Protein AF-A0A844EHG3-F1 (afdb_monomer_lite)

Secondary structure (DSSP, 8-state):
----PPPPP-------TTSSHHHHHHHHHHHTTTS------GGGGBPP-TTS-HHHHHH--TTSGGGB-HHHHHHHHHHHHTT---------

Radius of gyration: 16.3 Å; chains: 1; bounding box: 38×32×45 Å

Organism: NCBI:txid152331

InterPro domains:
  IPR001977 Dephospho-CoA kinase [PS51219] (10-92)
  IPR006083 Phosphoribulokinase/uridine kinase [PF00485] (10-92)
  IPR027417 P-loop containing nucleoside triphosphate hydrolase [G3DSA:3.40.50.300] (3-92)
  IPR027417 P-loop containing nucleoside triphosphate hydrolase [SSF52540] (2-92)

Foldseek 3Di:
DPPPDDFDDDDDQDDDPPPCSVVVVVVVCVVCVVDPDDDADQVLFFDDCVVPDPVVVVVDDCPDPVRGPVVVVVVCVVCVRVVHDDDRGGDD

Sequence (92 aa):
MSIQKKRPVVIGITGGSGSGKTTVARKIFDQLSNFSITIIQQDSYYNDQTNMSMADRKSVNYDHPMAFDFNLLIDQIKHLLNYEAIEKPVYD

pLDDT: mean 89.38, std 9.24, range [43.47, 98.0]

Structure (mmCIF, N/CA/C/O backbone):
data_AF-A0A844EHG3-F1
#
_entry.id   AF-A0A844EHG3-F1
#
loop_
_atom_site.group_PDB
_atom_site.id
_atom_site.type_symbol
_atom_site.label_atom_id
_atom_site.label_alt_id
_atom_site.label_comp_id
_atom_site.label_asym_id
_atom_site.label_entity_id
_atom_site.label_seq_id
_atom_site.pdbx_PDB_ins_code
_atom_site.Cartn_x
_atom_site.Cartn_y
_atom_site.Cartn_z
_atom_site.occupancy
_atom_site.B_iso_or_equiv
_atom_site.auth_seq_id
_atom_site.auth_comp_id
_atom_site.auth_asym_id
_atom_site.auth_atom_id
_atom_site.pdbx_PDB_model_num
ATOM 1 N N . MET A 1 1 ? -21.159 -16.448 22.887 1.00 43.47 1 MET A N 1
ATOM 2 C CA . MET A 1 1 ? -21.431 -15.135 22.262 1.00 43.47 1 MET A CA 1
ATOM 3 C C . MET A 1 1 ? -20.250 -14.828 21.353 1.00 43.47 1 MET A C 1
ATOM 5 O O . MET A 1 1 ? -19.165 -14.575 21.859 1.00 43.47 1 MET A O 1
ATOM 9 N N . SER A 1 2 ? -20.387 -14.993 20.037 1.00 57.84 2 SER A N 1
ATOM 10 C CA . SER A 1 2 ? -19.314 -14.643 19.100 1.00 57.84 2 SER A CA 1
ATOM 11 C C . SER A 1 2 ? -19.187 -13.124 19.063 1.00 57.84 2 SER A C 1
ATOM 13 O O . SER A 1 2 ? -20.157 -12.442 18.735 1.00 57.84 2 SER A O 1
ATOM 15 N N . ILE A 1 3 ? -18.021 -12.588 19.424 1.00 63.66 3 ILE A N 1
ATOM 16 C CA . ILE A 1 3 ? -17.733 -11.163 19.252 1.00 63.66 3 ILE A CA 1
ATOM 17 C C . ILE A 1 3 ? -17.816 -10.889 17.751 1.00 63.66 3 ILE A C 1
ATOM 19 O O . ILE A 1 3 ? -16.995 -11.381 16.977 1.00 63.66 3 ILE A O 1
ATOM 23 N N . GLN A 1 4 ? -18.840 -10.154 17.328 1.00 65.38 4 GLN A N 1
ATOM 24 C CA . GLN A 1 4 ? -18.980 -9.744 15.940 1.00 65.38 4 GLN A CA 1
ATOM 25 C C . GLN A 1 4 ? -17.854 -8.740 15.662 1.00 65.38 4 GLN A C 1
ATOM 27 O O . GLN A 1 4 ? -17.894 -7.604 16.140 1.00 65.38 4 GLN A O 1
ATOM 32 N N . LYS A 1 5 ? -16.792 -9.182 14.976 1.00 76.19 5 LYS A N 1
ATOM 33 C CA . LYS A 1 5 ? -15.681 -8.300 14.602 1.00 76.19 5 LYS A CA 1
ATOM 34 C C . LYS A 1 5 ? -16.242 -7.174 13.732 1.00 76.19 5 LYS A C 1
ATOM 36 O O . LYS A 1 5 ? -16.875 -7.434 12.710 1.00 76.19 5 LYS A O 1
ATOM 41 N N . LYS A 1 6 ? -16.035 -5.924 14.151 1.00 86.31 6 LYS A N 1
ATOM 42 C CA . LYS A 1 6 ? -16.395 -4.763 13.331 1.00 86.31 6 LYS A CA 1
ATOM 43 C C . LYS A 1 6 ? -15.545 -4.790 12.066 1.00 86.31 6 LYS A C 1
ATOM 45 O O . LYS A 1 6 ? -14.347 -5.023 12.145 1.00 86.31 6 LYS A O 1
ATOM 50 N N . ARG A 1 7 ? -16.161 -4.565 10.908 1.00 88.25 7 ARG A N 1
ATOM 51 C CA . ARG A 1 7 ? -15.436 -4.502 9.636 1.00 88.25 7 ARG A CA 1
ATOM 52 C C . ARG A 1 7 ? -14.444 -3.323 9.664 1.00 88.25 7 ARG A C 1
ATOM 54 O O . ARG A 1 7 ? -14.870 -2.228 10.043 1.00 88.25 7 ARG A O 1
ATOM 61 N N . PRO A 1 8 ? -13.169 -3.506 9.270 1.00 94.25 8 PRO A N 1
ATOM 62 C CA . PRO A 1 8 ? -12.218 -2.405 9.156 1.00 94.25 8 PRO A CA 1
ATOM 63 C C . PRO A 1 8 ? -12.683 -1.346 8.148 1.00 94.25 8 PRO A C 1
ATOM 65 O O . PRO A 1 8 ? -13.438 -1.636 7.216 1.00 94.25 8 PRO A O 1
ATOM 68 N N . VAL A 1 9 ? -12.217 -0.112 8.331 1.00 94.25 9 VAL A N 1
ATOM 69 C CA . VAL A 1 9 ? -12.513 1.018 7.442 1.00 94.25 9 VAL A CA 1
ATOM 70 C C . VAL A 1 9 ? -11.336 1.231 6.496 1.00 94.25 9 VAL A C 1
ATOM 72 O O . VAL A 1 9 ? -10.190 1.251 6.934 1.00 94.25 9 VAL A O 1
ATOM 75 N N . VAL A 1 10 ? -11.623 1.420 5.208 1.00 95.31 10 VAL A N 1
ATOM 76 C CA . VAL A 1 10 ? -10.618 1.765 4.193 1.00 95.31 10 VAL A CA 1
ATOM 77 C C . VAL A 1 10 ? -10.755 3.243 3.853 1.00 95.31 10 VAL A C 1
ATOM 79 O O . VAL A 1 10 ? -11.841 3.702 3.505 1.00 95.31 10 VAL A O 1
ATOM 82 N N . ILE A 1 11 ? -9.650 3.980 3.947 1.00 94.81 11 ILE A N 1
ATOM 83 C CA . ILE A 1 11 ? -9.575 5.402 3.604 1.00 94.81 11 ILE A CA 1
ATOM 84 C C . ILE A 1 11 ? -8.626 5.545 2.414 1.00 94.81 11 ILE A C 1
ATOM 86 O O . ILE A 1 11 ? -7.435 5.266 2.530 1.00 94.81 11 ILE A O 1
ATOM 90 N N . GLY A 1 12 ? -9.154 5.975 1.268 1.00 95.31 12 GLY A N 1
ATOM 91 C CA . GLY A 1 12 ? -8.351 6.286 0.085 1.00 95.31 12 GLY A CA 1
ATOM 92 C C . GLY A 1 12 ? -7.838 7.725 0.125 1.00 95.31 12 GLY A C 1
ATOM 93 O O . GLY A 1 12 ? -8.631 8.657 0.235 1.00 95.31 12 GLY A O 1
ATOM 94 N N . ILE A 1 13 ? -6.522 7.914 0.005 1.00 95.25 13 ILE A N 1
ATOM 95 C CA . ILE A 1 13 ? -5.884 9.236 -0.089 1.00 95.25 13 ILE A CA 1
ATOM 96 C C . ILE A 1 13 ? -5.304 9.377 -1.498 1.00 95.25 13 ILE A C 1
ATOM 98 O O . ILE A 1 13 ? -4.330 8.713 -1.843 1.00 95.25 13 ILE A O 1
ATOM 102 N N . THR A 1 14 ? -5.908 10.239 -2.314 1.00 93.19 14 THR A N 1
ATOM 103 C CA . THR A 1 14 ? -5.583 10.414 -3.740 1.00 93.19 14 THR A CA 1
ATOM 104 C C . THR A 1 14 ? -5.127 11.844 -4.056 1.00 93.19 14 THR A C 1
ATOM 106 O O . THR A 1 14 ? -5.293 12.754 -3.245 1.00 93.19 14 THR A O 1
ATOM 109 N N . GLY A 1 15 ? -4.494 12.037 -5.215 1.00 91.44 15 GLY A N 1
ATOM 110 C CA . GLY A 1 15 ? -3.930 13.308 -5.673 1.00 91.44 15 GLY A CA 1
ATOM 111 C C . GLY A 1 15 ? -2.655 13.130 -6.503 1.00 91.44 15 GLY A C 1
ATOM 112 O O . GLY A 1 15 ? -2.008 12.082 -6.456 1.00 91.44 15 GLY A O 1
ATOM 113 N N . GLY A 1 16 ? -2.268 14.168 -7.247 1.00 88.12 16 GLY A N 1
ATOM 114 C CA . GLY A 1 16 ? -1.051 14.161 -8.066 1.00 88.12 16 GLY A CA 1
ATOM 115 C C . GLY A 1 16 ? 0.244 14.036 -7.253 1.00 88.12 16 GLY A C 1
ATOM 116 O O . GLY A 1 16 ? 0.252 14.143 -6.020 1.00 88.12 16 GLY A O 1
ATOM 117 N N . SER A 1 17 ? 1.364 13.787 -7.930 1.00 86.19 17 SER A N 1
ATOM 118 C CA . SER A 1 17 ? 2.682 13.824 -7.284 1.00 86.19 17 SER A CA 1
ATOM 119 C C . SER A 1 17 ? 2.927 15.190 -6.623 1.00 86.19 17 SER A C 1
ATOM 121 O O . SER A 1 17 ? 2.453 16.218 -7.102 1.00 86.19 17 SER A O 1
ATOM 123 N N . GLY A 1 18 ? 3.588 15.201 -5.463 1.00 89.38 18 GLY A N 1
ATOM 124 C CA . GLY A 1 18 ? 3.855 16.431 -4.704 1.00 89.38 18 GLY A CA 1
ATOM 125 C C . GLY A 1 18 ? 2.650 17.072 -3.995 1.00 89.38 18 GLY A C 1
ATOM 126 O O . GLY A 1 18 ? 2.833 18.044 -3.271 1.00 89.38 18 GLY A O 1
ATOM 127 N N . SER A 1 19 ? 1.433 16.523 -4.101 1.00 93.19 19 SER A N 1
ATOM 128 C CA . SER A 1 19 ? 0.227 17.127 -3.498 1.00 93.19 19 SER A CA 1
ATOM 129 C C . SER A 1 19 ? 0.102 16.965 -1.971 1.00 93.19 19 SER A C 1
ATOM 131 O O . SER A 1 19 ? -0.916 17.334 -1.391 1.00 93.19 19 SER A O 1
ATOM 133 N N . GLY A 1 20 ? 1.096 16.366 -1.305 1.00 94.88 20 GLY A N 1
ATOM 134 C CA . GLY A 1 20 ? 1.109 16.185 0.152 1.00 94.88 20 GLY A CA 1
ATOM 135 C C . GLY A 1 20 ? 0.407 14.928 0.688 1.00 94.88 20 GLY A C 1
ATOM 136 O O . GLY A 1 20 ? 0.268 14.803 1.905 1.00 94.88 20 GLY A O 1
ATOM 137 N N . LYS A 1 21 ? 0.010 13.971 -0.169 1.00 96.06 21 LYS A N 1
ATOM 138 C CA . LYS A 1 21 ? -0.669 12.713 0.231 1.00 96.06 21 LYS A CA 1
ATOM 139 C C . LYS A 1 21 ? 0.032 11.985 1.379 1.00 96.06 21 LYS A C 1
ATOM 141 O O . LYS A 1 21 ? -0.598 11.664 2.380 1.00 96.06 21 LYS A O 1
ATOM 146 N N . THR A 1 22 ? 1.343 11.772 1.252 1.00 93.38 22 THR A N 1
ATOM 147 C CA . THR A 1 22 ? 2.157 11.072 2.257 1.00 93.38 22 THR A CA 1
ATOM 148 C C . THR A 1 22 ? 2.147 11.802 3.596 1.00 93.38 22 THR A C 1
ATOM 150 O O . THR A 1 22 ? 2.045 11.173 4.644 1.00 93.38 22 THR A O 1
ATOM 153 N N . THR A 1 23 ? 2.196 13.135 3.573 1.00 95.81 23 THR A N 1
ATOM 154 C CA . THR A 1 23 ? 2.131 13.960 4.783 1.00 95.81 23 THR A CA 1
ATOM 155 C C . THR A 1 23 ? 0.769 13.844 5.459 1.00 95.81 23 THR A C 1
ATOM 157 O O . THR A 1 23 ? 0.705 13.693 6.675 1.00 95.81 23 THR A O 1
ATOM 160 N N . VAL A 1 24 ? -0.321 13.877 4.687 1.00 95.56 24 VAL A N 1
ATOM 161 C CA . VAL A 1 24 ? -1.681 13.690 5.214 1.00 95.56 24 VAL A CA 1
ATOM 162 C C . VAL A 1 24 ? -1.850 12.285 5.797 1.00 95.56 24 VAL A C 1
ATOM 164 O O . VAL A 1 24 ? -2.303 12.159 6.931 1.00 95.56 24 VAL A O 1
ATOM 167 N N . ALA A 1 25 ? -1.423 11.245 5.075 1.00 95.00 25 ALA A N 1
ATOM 168 C CA . ALA A 1 25 ? -1.496 9.855 5.527 1.00 95.00 25 ALA A CA 1
ATOM 169 C C . ALA A 1 25 ? -0.752 9.638 6.853 1.00 95.00 25 ALA A C 1
ATOM 171 O O . ALA A 1 25 ? -1.311 9.059 7.781 1.00 95.00 25 ALA A O 1
ATOM 172 N N . ARG A 1 26 ? 0.476 10.165 6.969 1.00 95.06 26 ARG A N 1
ATOM 173 C CA . ARG A 1 26 ? 1.271 10.098 8.206 1.00 95.06 26 ARG A CA 1
ATOM 174 C C . ARG A 1 26 ? 0.596 10.828 9.361 1.00 95.06 26 ARG A C 1
ATOM 176 O O . ARG A 1 26 ? 0.432 10.244 10.419 1.00 95.06 26 ARG A O 1
ATOM 183 N N . LYS A 1 27 ? 0.108 12.054 9.140 1.00 96.19 27 LYS A N 1
ATOM 184 C CA . LYS A 1 27 ? -0.614 12.801 10.184 1.00 96.19 27 LYS A CA 1
ATOM 185 C C . LYS A 1 27 ? -1.851 12.051 10.685 1.00 96.19 27 LYS A C 1
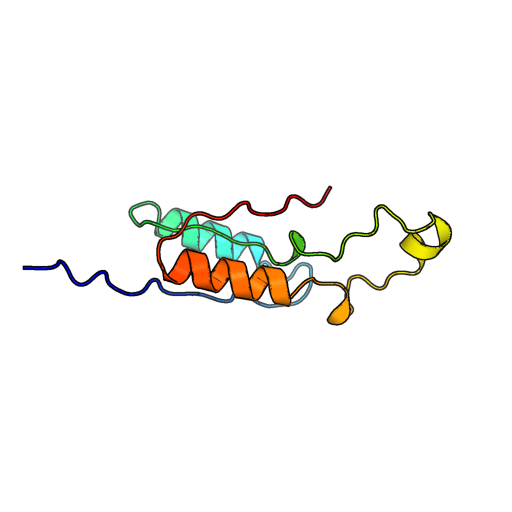ATOM 187 O O . LYS A 1 27 ? -2.095 12.043 11.884 1.00 96.19 27 LYS A O 1
ATOM 192 N N . ILE A 1 28 ? -2.621 11.424 9.792 1.00 94.50 28 ILE A N 1
ATOM 193 C CA . ILE A 1 28 ? -3.775 10.596 10.179 1.00 94.50 28 ILE A CA 1
ATOM 194 C C . ILE A 1 28 ? -3.316 9.392 11.009 1.00 94.50 28 ILE A C 1
ATOM 196 O O . ILE A 1 28 ? -3.899 9.123 12.055 1.00 94.50 28 ILE A O 1
ATOM 200 N N . PHE A 1 29 ? -2.267 8.694 10.568 1.00 94.50 29 PHE A N 1
ATOM 201 C CA . PHE A 1 29 ? -1.702 7.549 11.282 1.00 94.50 29 PHE A CA 1
ATOM 202 C C . PHE A 1 29 ? -1.226 7.919 12.690 1.00 94.50 29 PHE A C 1
ATOM 204 O O . PHE A 1 29 ? -1.604 7.254 13.649 1.00 94.50 29 PHE A O 1
ATOM 211 N N . ASP A 1 30 ? -0.494 9.024 12.831 1.00 94.94 30 ASP A N 1
ATOM 212 C CA . ASP A 1 30 ? 0.016 9.493 14.122 1.00 94.94 30 ASP A CA 1
ATOM 213 C C . ASP A 1 30 ? -1.131 9.834 15.092 1.00 94.94 30 ASP A C 1
ATOM 215 O O . ASP A 1 30 ? -1.107 9.438 16.261 1.00 94.94 30 ASP A O 1
ATOM 219 N N . GLN A 1 31 ? -2.173 10.519 14.600 1.00 95.75 31 GLN A N 1
ATOM 220 C CA . GLN A 1 31 ? -3.365 10.880 15.385 1.00 95.75 31 GLN A CA 1
ATOM 221 C C . GLN A 1 31 ? -4.202 9.660 15.796 1.00 95.75 31 GLN A C 1
ATOM 223 O O . GLN A 1 31 ? -4.896 9.697 16.811 1.00 95.75 31 GLN A O 1
ATOM 228 N N . LEU A 1 32 ? -4.141 8.579 15.017 1.00 93.81 32 LEU A N 1
ATOM 229 C CA . LEU A 1 32 ? -4.880 7.338 15.249 1.00 93.81 32 LEU A CA 1
ATOM 230 C C . LEU A 1 32 ? -3.991 6.209 15.787 1.00 93.81 32 LEU A C 1
ATOM 232 O O . LEU A 1 32 ? -4.402 5.053 15.761 1.00 93.81 32 LEU A O 1
ATOM 236 N N . SER A 1 33 ? -2.812 6.526 16.323 1.00 89.31 33 SER A N 1
ATOM 237 C CA . SER A 1 33 ? -1.829 5.550 16.822 1.00 89.31 33 SER A CA 1
ATOM 238 C C . SER A 1 33 ? -2.353 4.607 17.916 1.00 89.31 33 SER A C 1
ATOM 240 O O . SER A 1 33 ? -1.839 3.503 18.072 1.00 89.31 33 SER A O 1
ATOM 242 N N . ASN A 1 34 ? -3.411 4.993 18.636 1.00 93.75 34 ASN A N 1
ATOM 243 C CA . ASN A 1 34 ? -4.084 4.143 19.629 1.00 93.75 34 ASN A CA 1
ATOM 244 C C . ASN A 1 34 ? -5.071 3.126 19.017 1.00 93.75 34 ASN A C 1
ATOM 246 O O . ASN A 1 34 ? -5.679 2.338 19.742 1.00 93.75 34 ASN A O 1
ATOM 250 N N . PHE A 1 35 ? -5.269 3.152 17.699 1.00 90.56 35 PHE A N 1
ATOM 251 C CA . PHE A 1 35 ? -6.105 2.212 16.961 1.00 90.56 35 PHE A CA 1
ATOM 252 C C . PHE A 1 35 ? -5.241 1.225 16.174 1.00 90.56 35 PHE A C 1
ATOM 254 O O . PHE A 1 35 ? -4.088 1.486 15.847 1.00 90.56 35 PHE A O 1
ATOM 261 N N . SER A 1 36 ? -5.827 0.083 15.812 1.00 90.69 36 SER A N 1
ATOM 262 C CA . SER A 1 36 ? -5.221 -0.811 14.825 1.00 90.69 36 SER A CA 1
ATOM 263 C C . SER A 1 36 ? -5.353 -0.172 13.440 1.00 90.69 36 SER A C 1
ATOM 265 O O . SER A 1 36 ? -6.414 -0.231 12.818 1.00 90.69 36 SER A O 1
ATOM 267 N N . ILE A 1 37 ? -4.288 0.496 12.999 1.00 93.69 37 ILE A N 1
ATOM 268 C CA . ILE A 1 37 ? -4.201 1.198 11.719 1.00 93.69 37 ILE A CA 1
ATOM 269 C C . ILE A 1 37 ? -2.928 0.780 10.981 1.00 93.69 37 ILE A C 1
ATOM 271 O O . ILE A 1 37 ? -1.897 0.504 11.587 1.00 93.69 37 ILE A O 1
ATOM 275 N N . THR A 1 38 ? -3.002 0.733 9.655 1.00 93.00 38 THR A N 1
ATOM 276 C CA . THR A 1 38 ? -1.852 0.512 8.776 1.00 93.00 38 THR A CA 1
ATOM 277 C C . THR A 1 38 ? -1.977 1.398 7.539 1.00 93.00 38 THR A C 1
ATOM 279 O O . THR A 1 38 ? -3.083 1.808 7.178 1.00 93.00 38 THR A O 1
ATOM 282 N N . ILE A 1 39 ? -0.850 1.709 6.899 1.00 93.56 39 ILE A N 1
ATOM 283 C CA . ILE A 1 39 ? -0.804 2.449 5.634 1.00 93.56 39 ILE A CA 1
ATOM 284 C C . ILE A 1 39 ? -0.364 1.485 4.536 1.00 93.56 39 ILE A C 1
ATOM 286 O O . ILE A 1 39 ? 0.695 0.866 4.628 1.00 93.56 39 ILE A O 1
ATOM 290 N N . ILE A 1 40 ? -1.147 1.419 3.461 1.00 94.62 40 ILE A N 1
ATOM 291 C CA . ILE A 1 40 ? -0.775 0.743 2.219 1.00 94.62 40 ILE A CA 1
ATOM 292 C C . ILE A 1 40 ? -0.527 1.813 1.155 1.00 94.62 40 ILE A C 1
ATOM 294 O O . ILE A 1 40 ? -1.382 2.662 0.911 1.00 94.62 40 ILE A O 1
ATOM 298 N N . GLN A 1 41 ? 0.653 1.784 0.537 1.00 93.44 41 GLN A N 1
ATOM 299 C CA . GLN A 1 41 ? 1.011 2.672 -0.569 1.00 93.44 41 GLN A CA 1
ATOM 300 C C . GLN A 1 41 ? 0.796 1.933 -1.891 1.00 93.44 41 GLN A C 1
ATOM 302 O O . GLN A 1 41 ? 1.360 0.857 -2.079 1.00 93.44 41 GLN A O 1
ATOM 307 N N . GLN A 1 42 ? 0.010 2.514 -2.802 1.00 92.94 42 GLN A N 1
ATOM 308 C CA . GLN A 1 42 ? -0.214 1.952 -4.140 1.00 92.94 42 GLN A CA 1
ATOM 309 C C . GLN A 1 42 ? 1.101 1.794 -4.918 1.00 92.94 42 GLN A C 1
ATOM 311 O O . GLN A 1 42 ? 1.264 0.812 -5.629 1.00 92.94 42 GLN A O 1
ATOM 316 N N . ASP A 1 43 ? 2.064 2.693 -4.705 1.00 90.31 43 ASP A N 1
ATOM 317 C CA . ASP A 1 43 ? 3.396 2.661 -5.322 1.00 90.31 43 ASP A CA 1
ATOM 318 C C . ASP A 1 43 ? 4.180 1.372 -5.007 1.00 90.31 43 ASP A C 1
ATOM 320 O O . ASP A 1 43 ? 5.1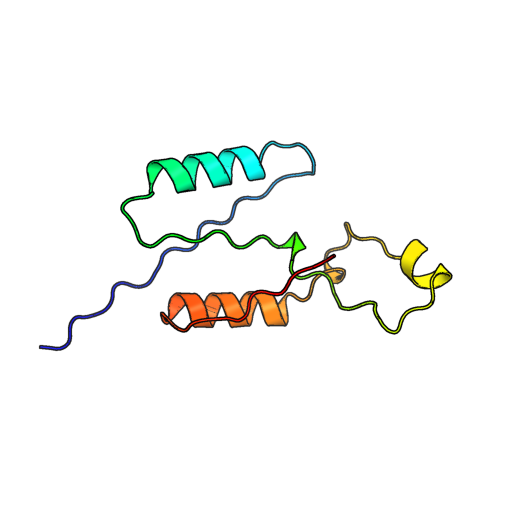30 1.042 -5.700 1.00 90.31 43 ASP A O 1
ATOM 324 N N . SER A 1 44 ? 3.795 0.611 -3.975 1.00 92.56 44 SER A N 1
ATOM 325 C CA . SER A 1 44 ? 4.381 -0.712 -3.718 1.00 92.56 44 SER A CA 1
ATOM 326 C C . SER A 1 44 ? 3.894 -1.798 -4.684 1.00 92.56 44 SER A C 1
ATOM 328 O O . SER A 1 44 ? 4.452 -2.883 -4.680 1.00 92.56 44 SER A O 1
ATOM 330 N N . TYR A 1 45 ? 2.860 -1.532 -5.482 1.00 94.25 45 TYR A N 1
ATOM 331 C CA . TYR A 1 45 ? 2.199 -2.499 -6.361 1.00 94.25 45 TYR A CA 1
ATOM 332 C C . TYR A 1 45 ? 2.435 -2.168 -7.836 1.00 94.25 45 TYR A C 1
ATOM 334 O O . TYR A 1 45 ? 1.542 -2.363 -8.655 1.00 94.25 45 TYR A O 1
ATOM 342 N N . TYR A 1 46 ? 3.598 -1.627 -8.201 1.00 91.94 46 TYR A N 1
ATOM 343 C CA . TYR A 1 46 ? 3.986 -1.600 -9.611 1.00 91.94 46 TYR A CA 1
ATOM 344 C C . TYR A 1 46 ? 4.119 -3.032 -10.140 1.00 91.94 46 TYR A C 1
ATOM 346 O O . TYR A 1 46 ? 4.566 -3.927 -9.423 1.00 91.94 46 TYR A O 1
ATOM 354 N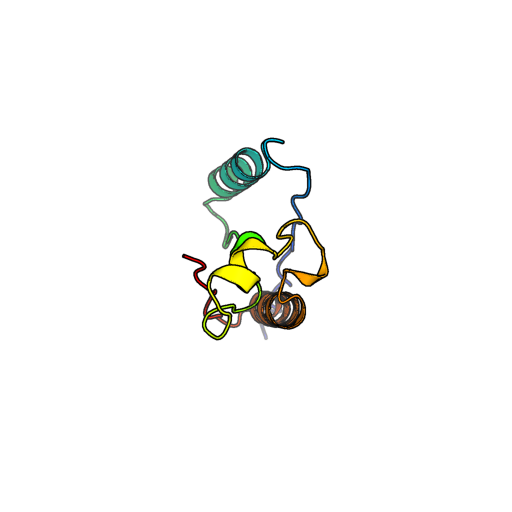 N . ASN A 1 47 ? 3.732 -3.242 -11.397 1.00 89.56 47 ASN A N 1
ATOM 355 C CA . ASN A 1 47 ? 3.919 -4.527 -12.062 1.00 89.56 47 ASN A CA 1
ATOM 356 C C . ASN A 1 47 ? 5.402 -4.912 -12.077 1.00 89.56 47 ASN A C 1
ATOM 358 O O . ASN A 1 47 ? 6.264 -4.060 -12.299 1.00 89.56 47 ASN A O 1
ATOM 362 N N . ASP A 1 48 ? 5.682 -6.200 -11.878 1.00 84.25 48 ASP A N 1
ATOM 363 C CA . ASP A 1 48 ? 7.044 -6.721 -11.898 1.00 84.25 48 ASP A CA 1
ATOM 364 C C . ASP A 1 48 ? 7.680 -6.547 -13.290 1.00 84.25 48 ASP A C 1
ATOM 366 O O . ASP A 1 48 ? 7.134 -6.968 -14.312 1.00 84.25 48 ASP A O 1
ATOM 370 N N . GLN A 1 49 ? 8.858 -5.924 -13.319 1.00 81.50 49 GLN A N 1
ATOM 371 C CA . GLN A 1 49 ? 9.647 -5.674 -14.528 1.00 81.50 49 GLN A CA 1
ATOM 372 C C . GLN A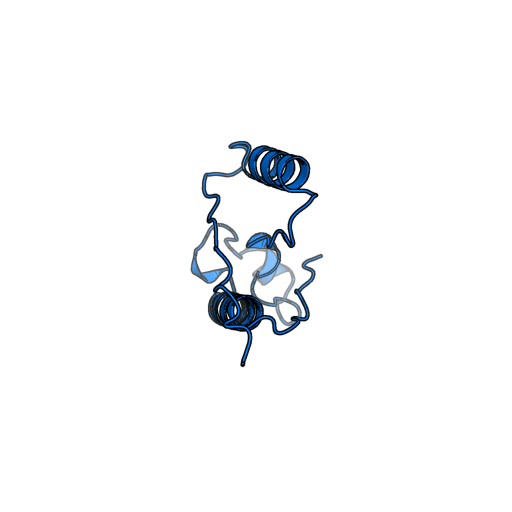 1 49 ? 10.991 -6.409 -14.515 1.00 81.50 49 GLN A C 1
ATOM 374 O O . GLN A 1 49 ? 11.858 -6.132 -15.353 1.00 81.50 49 GLN A O 1
ATOM 379 N N . THR A 1 50 ? 11.203 -7.339 -13.580 1.00 81.75 50 THR A N 1
ATOM 380 C CA . THR A 1 50 ? 12.442 -8.123 -13.448 1.00 81.75 50 THR A CA 1
ATOM 381 C C . THR A 1 50 ? 12.860 -8.762 -14.772 1.00 81.75 50 THR A C 1
ATOM 383 O O . THR A 1 50 ? 14.037 -8.704 -15.123 1.00 81.75 50 THR A O 1
ATOM 386 N N . ASN A 1 51 ? 11.896 -9.230 -15.567 1.00 83.50 51 ASN A N 1
ATOM 387 C CA . ASN A 1 51 ? 12.122 -9.870 -16.867 1.00 83.50 51 ASN A CA 1
ATOM 388 C C . ASN A 1 51 ? 12.229 -8.904 -18.067 1.00 83.50 51 ASN A C 1
ATOM 390 O O . ASN A 1 51 ? 12.448 -9.355 -19.191 1.00 83.50 51 ASN A O 1
ATOM 394 N N . MET A 1 52 ? 12.070 -7.591 -17.871 1.00 85.12 52 MET A N 1
ATOM 395 C CA . MET A 1 52 ? 12.177 -6.598 -18.949 1.00 85.12 52 MET A CA 1
ATOM 396 C C . MET A 1 52 ? 13.629 -6.187 -19.204 1.00 85.12 52 MET A C 1
ATOM 398 O O . MET A 1 52 ? 14.426 -6.054 -18.270 1.00 85.12 52 MET A O 1
ATOM 402 N N . SER A 1 53 ? 13.961 -5.908 -20.469 1.00 88.94 53 SER A N 1
ATOM 403 C CA . SER A 1 53 ? 15.248 -5.305 -20.811 1.00 88.94 53 SER A CA 1
ATOM 404 C C . SER A 1 53 ? 15.351 -3.884 -20.240 1.00 88.94 53 SER A C 1
ATOM 406 O O . SER A 1 53 ? 14.348 -3.202 -20.029 1.00 88.94 53 SER A O 1
ATOM 408 N N . MET A 1 54 ? 16.572 -3.386 -20.026 1.00 84.06 54 MET A N 1
ATOM 409 C CA . MET A 1 54 ? 16.769 -2.007 -19.552 1.00 84.06 54 MET A CA 1
ATOM 410 C C . MET A 1 54 ? 16.197 -0.949 -20.508 1.00 84.06 54 MET A C 1
ATOM 412 O O . MET A 1 54 ? 15.802 0.127 -20.059 1.00 84.06 54 MET A O 1
ATOM 416 N N . ALA A 1 55 ? 16.167 -1.232 -21.814 1.00 88.75 55 ALA A N 1
ATOM 417 C CA . ALA A 1 55 ? 15.571 -0.336 -22.800 1.00 88.75 55 ALA A CA 1
ATOM 418 C C . ALA A 1 55 ? 14.047 -0.271 -22.624 1.00 88.75 55 ALA A C 1
ATOM 420 O O . ALA A 1 55 ? 13.487 0.823 -22.558 1.00 88.75 55 ALA A O 1
ATOM 421 N N . ASP A 1 56 ? 13.406 -1.426 -22.439 1.00 85.62 56 ASP A N 1
ATOM 422 C CA . ASP A 1 56 ? 11.958 -1.506 -22.246 1.00 85.62 56 ASP A CA 1
ATOM 423 C C . ASP A 1 56 ? 11.543 -0.873 -20.915 1.00 85.62 56 ASP A C 1
ATOM 425 O O . ASP A 1 56 ? 10.600 -0.085 -20.893 1.00 85.62 56 ASP A O 1
ATOM 429 N N . ARG A 1 57 ? 12.297 -1.099 -19.826 1.00 84.56 57 ARG A N 1
ATOM 430 C CA . ARG A 1 57 ? 12.041 -0.465 -18.514 1.00 84.56 57 ARG A CA 1
ATOM 431 C C . ARG A 1 57 ? 12.027 1.062 -18.582 1.00 84.56 57 ARG A C 1
ATOM 433 O O . ARG A 1 57 ? 11.217 1.702 -17.919 1.00 84.56 57 ARG A O 1
ATOM 440 N N . LYS A 1 58 ? 12.908 1.660 -19.393 1.00 83.44 58 LYS A N 1
ATOM 441 C CA . LYS A 1 58 ? 12.954 3.120 -19.601 1.00 83.44 58 LYS A CA 1
ATOM 442 C C . LYS A 1 58 ? 11.770 3.652 -20.405 1.00 83.44 58 LYS A C 1
ATOM 444 O O . LYS A 1 58 ? 11.482 4.841 -20.323 1.00 83.44 58 LYS A O 1
ATOM 449 N N . SER A 1 59 ? 11.116 2.799 -21.189 1.00 84.94 59 SER A N 1
ATOM 450 C CA . SER A 1 59 ? 9.938 3.166 -21.981 1.00 84.94 59 SER A CA 1
ATOM 451 C C . SER A 1 59 ? 8.621 3.059 -21.203 1.00 84.94 59 SER A C 1
ATOM 453 O O . SER A 1 59 ? 7.586 3.509 -21.694 1.00 84.94 59 SER A O 1
ATOM 455 N N . VAL A 1 60 ? 8.644 2.487 -19.992 1.00 83.75 60 VAL A N 1
ATOM 456 C CA . VAL A 1 60 ? 7.447 2.323 -19.162 1.00 83.75 60 VAL A CA 1
ATOM 457 C C . VAL A 1 60 ? 6.947 3.677 -18.667 1.00 83.75 60 VAL A C 1
ATOM 459 O O . VAL A 1 60 ? 7.674 4.451 -18.047 1.00 83.75 60 VAL A O 1
ATOM 462 N N . ASN A 1 61 ? 5.661 3.934 -18.901 1.00 86.06 61 ASN A N 1
ATOM 463 C CA . ASN A 1 61 ? 4.953 5.053 -18.301 1.00 86.06 61 ASN A CA 1
ATOM 464 C C . ASN A 1 61 ? 4.383 4.640 -16.935 1.00 86.06 61 ASN A C 1
ATOM 466 O O . ASN A 1 61 ? 3.324 4.018 -16.866 1.00 86.06 61 ASN A O 1
ATOM 470 N N . TYR A 1 62 ? 5.074 5.009 -15.858 1.00 84.00 62 TYR A N 1
ATOM 471 C CA . TYR A 1 62 ? 4.677 4.694 -14.480 1.00 84.00 62 TYR A CA 1
ATOM 472 C C . TYR A 1 62 ? 3.436 5.461 -14.002 1.00 84.00 62 TYR A C 1
ATOM 474 O O . TYR A 1 62 ? 2.778 5.028 -13.062 1.00 84.00 62 TYR A O 1
ATOM 482 N N . ASP A 1 63 ? 3.065 6.550 -14.679 1.00 83.94 63 ASP A N 1
ATOM 483 C CA . ASP A 1 63 ? 1.828 7.283 -14.392 1.00 83.94 63 ASP A CA 1
ATOM 484 C C 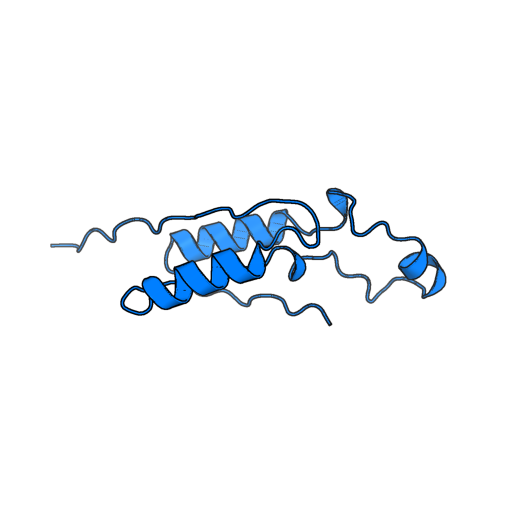. ASP A 1 63 ? 0.601 6.644 -15.067 1.00 83.94 63 ASP A C 1
ATOM 486 O O . ASP A 1 63 ? -0.539 7.060 -14.841 1.00 83.94 63 ASP A O 1
ATOM 490 N N . HIS A 1 64 ? 0.803 5.632 -15.919 1.00 87.44 64 HIS A N 1
ATOM 491 C CA . HIS A 1 64 ? -0.299 4.952 -16.581 1.00 87.44 64 HIS A CA 1
ATOM 492 C C . HIS A 1 64 ? -1.059 4.058 -15.586 1.00 87.44 64 HIS A C 1
ATOM 494 O O . HIS A 1 64 ? -0.428 3.299 -14.853 1.00 87.44 64 HIS A O 1
ATOM 500 N N . PRO A 1 65 ? -2.408 4.032 -15.593 1.00 84.50 65 PRO A N 1
ATOM 501 C CA . PRO A 1 65 ? -3.173 3.167 -14.692 1.00 84.50 65 PRO A CA 1
ATOM 502 C C . PRO A 1 65 ? -2.757 1.690 -14.766 1.00 84.50 65 PRO A C 1
ATOM 504 O O . PRO A 1 65 ? -2.684 1.013 -13.754 1.00 84.50 65 PRO A O 1
ATOM 507 N N . MET A 1 66 ? -2.405 1.185 -15.950 1.00 87.00 66 MET A N 1
ATOM 508 C CA . MET A 1 66 ? -1.949 -0.206 -16.114 1.00 87.00 66 MET A CA 1
ATOM 509 C C . MET A 1 66 ? -0.518 -0.480 -15.620 1.00 87.00 66 MET A C 1
ATOM 511 O O . MET A 1 66 ? -0.039 -1.596 -15.788 1.00 87.00 66 MET A O 1
ATOM 515 N N . ALA A 1 67 ? 0.185 0.498 -15.044 1.00 90.12 67 ALA A N 1
ATOM 516 C CA . ALA A 1 67 ? 1.499 0.273 -14.442 1.00 90.12 67 ALA A CA 1
ATOM 517 C C . ALA A 1 67 ? 1.416 -0.493 -13.108 1.00 90.12 67 ALA A C 1
ATOM 519 O O . ALA A 1 67 ? 2.440 -0.982 -12.633 1.00 90.12 67 ALA A O 1
ATOM 520 N N . PHE A 1 68 ? 0.220 -0.620 -12.525 1.00 92.50 68 PHE A N 1
ATOM 521 C CA . PHE A 1 68 ? -0.002 -1.233 -11.218 1.00 92.50 68 PHE A CA 1
ATOM 522 C C . PHE A 1 68 ? -0.667 -2.613 -11.312 1.00 92.50 68 PHE A C 1
ATOM 524 O O . PHE A 1 68 ? -1.552 -2.831 -12.145 1.00 92.50 68 PHE A O 1
ATOM 531 N N . ASP A 1 69 ? -0.320 -3.503 -10.383 1.00 94.38 69 ASP A N 1
ATOM 532 C CA . ASP A 1 69 ? -1.031 -4.755 -10.129 1.00 94.38 69 ASP A CA 1
ATOM 533 C C . ASP A 1 69 ? -2.240 -4.497 -9.216 1.00 94.38 69 ASP A C 1
ATOM 535 O O . ASP A 1 69 ? -2.230 -4.706 -7.996 1.00 94.38 69 ASP A O 1
ATOM 539 N N . PHE A 1 70 ? -3.320 -4.001 -9.821 1.00 94.75 70 PHE A N 1
ATOM 540 C CA . PHE A 1 70 ? -4.569 -3.768 -9.097 1.00 94.75 70 PHE A CA 1
ATOM 541 C C . PHE A 1 70 ? -5.216 -5.052 -8.584 1.00 94.75 70 PHE A C 1
ATOM 543 O O . PHE A 1 70 ? -5.946 -4.992 -7.595 1.00 94.75 70 PHE A O 1
ATOM 550 N N . ASN A 1 71 ? -4.974 -6.197 -9.226 1.00 95.62 71 ASN A N 1
ATOM 551 C CA . ASN A 1 71 ? -5.560 -7.459 -8.788 1.00 95.62 71 ASN A CA 1
ATOM 552 C C . ASN A 1 71 ? -4.985 -7.853 -7.428 1.00 95.62 71 ASN A C 1
ATOM 554 O O . ASN A 1 71 ? -5.756 -8.085 -6.495 1.00 95.62 71 ASN A O 1
ATOM 558 N N . LEU A 1 72 ? -3.655 -7.825 -7.292 1.00 96.19 72 LEU A N 1
ATOM 559 C CA . LEU A 1 72 ? -2.976 -8.083 -6.026 1.00 96.19 72 LEU A CA 1
ATOM 560 C C . LEU A 1 72 ? -3.367 -7.061 -4.953 1.00 96.19 72 LEU A C 1
ATOM 562 O O . LEU A 1 72 ? -3.684 -7.446 -3.829 1.00 96.19 72 LEU A O 1
ATOM 566 N N . LEU A 1 73 ? -3.406 -5.767 -5.292 1.00 96.62 73 LEU A N 1
ATOM 567 C CA . LEU A 1 73 ? -3.809 -4.722 -4.345 1.00 96.62 73 LEU A CA 1
ATOM 568 C C . LEU A 1 73 ? -5.231 -4.951 -3.810 1.00 96.62 73 LEU A C 1
ATOM 570 O O . LEU A 1 73 ? -5.466 -4.865 -2.604 1.00 96.62 73 LEU A O 1
ATOM 574 N N . ILE A 1 74 ? -6.190 -5.245 -4.694 1.00 96.81 74 ILE A N 1
ATOM 575 C CA . ILE A 1 74 ? -7.585 -5.497 -4.311 1.00 96.81 74 ILE A CA 1
ATOM 576 C C . ILE A 1 74 ? -7.689 -6.753 -3.444 1.00 96.81 74 ILE A C 1
ATOM 578 O O . ILE A 1 74 ? -8.432 -6.747 -2.459 1.00 96.81 74 ILE A O 1
ATOM 582 N N . ASP A 1 75 ? -6.972 -7.817 -3.799 1.00 98.00 75 ASP A N 1
ATOM 583 C CA . ASP A 1 75 ? -6.961 -9.071 -3.048 1.00 98.00 75 ASP A CA 1
ATOM 584 C C . ASP A 1 75 ? -6.406 -8.876 -1.630 1.00 98.00 75 ASP A C 1
ATOM 586 O O . ASP A 1 75 ? -7.073 -9.182 -0.640 1.00 98.00 75 ASP A O 1
ATOM 590 N N . GLN A 1 76 ? -5.259 -8.204 -1.506 1.00 97.50 76 GLN A N 1
ATOM 591 C CA . GLN A 1 76 ? -4.653 -7.908 -0.210 1.00 97.50 76 GLN A CA 1
ATOM 592 C C . GLN A 1 76 ? -5.512 -6.962 0.647 1.00 97.50 76 GLN A C 1
ATOM 594 O O . GLN A 1 76 ? -5.626 -7.163 1.858 1.00 97.50 76 GLN A O 1
ATOM 599 N N . ILE A 1 77 ? -6.197 -5.973 0.054 1.00 96.75 77 ILE A N 1
ATOM 600 C CA . ILE A 1 77 ? -7.172 -5.145 0.789 1.00 96.75 77 ILE A CA 1
ATOM 601 C C . ILE A 1 77 ? -8.333 -6.001 1.322 1.00 96.75 77 ILE A C 1
ATOM 603 O O . ILE A 1 77 ? -8.789 -5.770 2.445 1.00 96.75 77 ILE A O 1
ATOM 607 N N . LYS A 1 78 ? -8.821 -6.990 0.560 1.00 96.56 78 LYS A N 1
ATOM 608 C CA . LYS A 1 78 ? -9.878 -7.907 1.024 1.00 96.56 78 LYS A CA 1
ATOM 609 C C . LYS A 1 78 ? -9.404 -8.775 2.191 1.00 96.56 78 LYS A C 1
ATOM 611 O O . LYS A 1 78 ? -10.148 -8.891 3.162 1.00 96.56 78 LYS A O 1
ATOM 616 N N . HIS A 1 79 ? -8.182 -9.305 2.141 1.00 96.69 79 HIS A N 1
ATOM 617 C CA . HIS A 1 79 ? -7.583 -10.038 3.266 1.00 96.69 79 HIS A CA 1
ATOM 618 C C . HIS A 1 79 ? -7.493 -9.160 4.522 1.00 96.69 79 HIS A C 1
ATOM 620 O O . HIS A 1 79 ? -7.984 -9.532 5.589 1.00 96.69 79 HIS A O 1
ATOM 626 N N . LEU A 1 80 ? -6.996 -7.926 4.389 1.00 95.44 80 LEU A N 1
ATOM 627 C CA . LEU A 1 80 ? -6.930 -6.982 5.510 1.00 95.44 80 LEU A CA 1
ATOM 628 C C . LEU A 1 80 ? -8.315 -6.655 6.091 1.00 95.44 80 LEU A C 1
ATOM 630 O O . LEU A 1 80 ? -8.480 -6.591 7.310 1.00 95.44 80 LEU A O 1
ATOM 634 N N . LEU A 1 81 ? -9.333 -6.496 5.240 1.00 94.31 81 LEU A N 1
ATOM 635 C CA . LEU A 1 81 ? -10.727 -6.315 5.663 1.00 94.31 81 LEU A CA 1
ATOM 636 C C . LEU A 1 81 ? -11.281 -7.521 6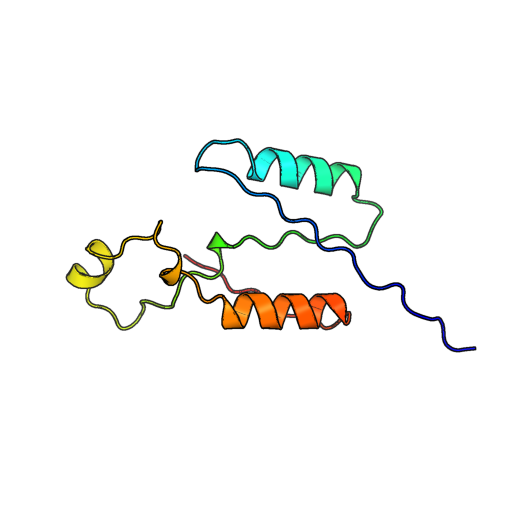.445 1.00 94.31 81 LEU A C 1
ATOM 638 O O . LEU A 1 81 ? -12.206 -7.348 7.242 1.00 94.31 81 LEU A O 1
ATOM 642 N N . ASN A 1 82 ? -10.710 -8.711 6.253 1.00 94.19 82 ASN A N 1
ATOM 643 C CA . ASN A 1 82 ? -11.047 -9.943 6.969 1.00 94.19 82 ASN A CA 1
ATOM 644 C C . ASN A 1 82 ? -10.143 -10.215 8.186 1.00 94.19 82 ASN A C 1
ATOM 646 O O . ASN A 1 82 ? -10.306 -11.244 8.842 1.00 94.19 82 ASN A O 1
ATOM 650 N N . TYR A 1 83 ? -9.251 -9.284 8.552 1.00 93.00 83 TYR A N 1
ATOM 651 C CA . TYR A 1 83 ? -8.226 -9.468 9.591 1.00 93.00 83 TYR A CA 1
ATOM 652 C C . TYR A 1 83 ? -7.207 -10.573 9.277 1.00 93.00 83 TYR A C 1
ATOM 654 O O . TYR A 1 83 ? -6.642 -11.179 10.191 1.00 93.00 83 TYR A O 1
ATOM 662 N N . GLU A 1 84 ? -6.967 -10.827 7.997 1.00 94.94 84 GLU A N 1
ATOM 663 C CA . GLU A 1 84 ? -5.937 -11.742 7.521 1.00 94.94 84 GLU A CA 1
ATOM 664 C C . GLU A 1 84 ? -4.657 -10.951 7.234 1.00 94.94 84 GLU A C 1
ATOM 666 O O . GLU A 1 84 ? -4.692 -9.834 6.709 1.00 94.94 84 GLU A O 1
ATOM 671 N N . ALA A 1 85 ? -3.516 -11.514 7.632 1.00 95.69 85 ALA A N 1
ATOM 672 C CA . ALA A 1 85 ? -2.219 -10.917 7.352 1.00 95.69 85 ALA A CA 1
ATOM 673 C C . ALA A 1 85 ? -1.892 -11.017 5.855 1.00 95.69 85 ALA A C 1
ATOM 675 O O . ALA A 1 85 ? -2.337 -11.936 5.168 1.00 95.69 85 ALA A O 1
ATOM 676 N N . ILE A 1 86 ? -1.082 -10.081 5.367 1.00 96.56 86 ILE A N 1
ATOM 677 C CA . ILE A 1 86 ? -0.605 -10.044 3.983 1.00 96.56 86 ILE A CA 1
ATOM 678 C C . ILE A 1 86 ? 0.914 -9.905 3.965 1.00 96.56 86 ILE A C 1
ATOM 680 O O . ILE A 1 86 ? 1.501 -9.315 4.874 1.00 96.56 86 ILE A O 1
ATOM 684 N N . GLU A 1 87 ? 1.536 -10.368 2.888 1.00 95.44 87 GLU A N 1
ATOM 685 C CA . GLU A 1 87 ? 2.911 -10.012 2.550 1.00 95.44 87 GLU A CA 1
ATOM 686 C C . GLU A 1 87 ? 2.873 -8.816 1.601 1.00 95.44 87 GLU A C 1
ATOM 688 O O . GLU A 1 87 ? 2.614 -8.950 0.403 1.00 95.44 87 GLU A O 1
ATOM 693 N N . LYS A 1 88 ? 3.050 -7.612 2.158 1.00 92.75 88 LYS A N 1
ATOM 694 C CA . LYS A 1 88 ? 3.041 -6.386 1.357 1.00 92.75 88 LYS A CA 1
ATOM 695 C C . LYS A 1 88 ? 4.271 -6.384 0.442 1.00 92.75 88 LYS A C 1
ATOM 697 O O . LYS A 1 88 ? 5.383 -6.466 0.971 1.00 92.75 88 LYS A O 1
ATOM 702 N N . PRO A 1 89 ? 4.113 -6.186 -0.876 1.00 90.75 89 PRO A N 1
ATOM 703 C CA . PRO A 1 89 ? 5.260 -6.062 -1.760 1.00 90.75 89 PRO A CA 1
ATOM 704 C C . PRO A 1 89 ? 6.146 -4.874 -1.366 1.00 90.75 89 PRO A C 1
ATOM 706 O O . PRO A 1 89 ? 5.678 -3.859 -0.819 1.00 90.75 89 PRO A O 1
ATOM 709 N N . VAL A 1 90 ? 7.436 -5.007 -1.650 1.00 81.31 90 VAL A N 1
ATOM 710 C CA . VAL A 1 90 ? 8.422 -3.930 -1.573 1.00 81.31 90 VAL A CA 1
ATOM 711 C C . VAL A 1 90 ? 8.881 -3.679 -2.998 1.00 81.31 90 VAL A C 1
ATOM 713 O O . VAL A 1 90 ? 9.282 -4.612 -3.687 1.00 81.31 90 VAL A O 1
ATOM 716 N N . TYR A 1 91 ? 8.744 -2.437 -3.441 1.00 71.50 91 TYR A N 1
ATOM 717 C CA . TYR A 1 91 ? 9.241 -2.003 -4.736 1.00 71.50 91 TYR A CA 1
ATOM 718 C C . TYR A 1 91 ? 10.526 -1.212 -4.486 1.00 71.50 91 TYR A C 1
ATOM 720 O O . TYR A 1 91 ? 10.474 -0.224 -3.747 1.00 71.50 91 TYR A O 1
ATOM 728 N N . ASP A 1 92 ? 11.639 -1.693 -5.046 1.00 60.41 92 ASP A N 1
ATOM 729 C CA . ASP A 1 92 ? 12.977 -1.085 -4.969 1.00 60.41 92 ASP A CA 1
ATOM 730 C C . ASP A 1 92 ? 13.275 -0.209 -6.198 1.00 60.41 92 ASP A C 1
ATOM 732 O O . ASP A 1 92 ? 12.933 -0.623 -7.333 1.00 60.41 92 ASP A O 1
#